Protein AF-A0AAV7JC99-F1 (afdb_monomer)

Structure (mmCIF, N/CA/C/O backbone):
data_AF-A0AAV7JC99-F1
#
_entry.id   AF-A0AAV7JC99-F1
#
loop_
_atom_site.group_PDB
_atom_site.id
_atom_site.type_symbol
_atom_site.label_atom_id
_atom_site.label_alt_id
_atom_site.label_comp_id
_atom_site.label_asym_id
_atom_site.label_entity_id
_atom_site.label_seq_id
_atom_site.pdbx_PDB_ins_code
_atom_site.Cartn_x
_atom_site.Cartn_y
_atom_site.Cartn_z
_atom_site.occupancy
_atom_site.B_iso_or_equiv
_atom_site.auth_seq_id
_atom_site.auth_comp_id
_atom_site.auth_asym_id
_atom_site.auth_atom_id
_atom_site.pdbx_PDB_model_num
ATOM 1 N N . MET A 1 1 ? -19.658 2.311 3.482 1.00 64.50 1 MET A N 1
ATOM 2 C CA . MET A 1 1 ? -18.449 1.544 3.112 1.00 64.50 1 MET A CA 1
ATOM 3 C C . MET A 1 1 ? -18.803 0.063 3.169 1.00 64.50 1 MET A C 1
ATOM 5 O O . MET A 1 1 ? -19.596 -0.282 4.033 1.00 64.50 1 MET A O 1
ATOM 9 N N . LYS A 1 2 ? -18.277 -0.797 2.280 1.00 88.75 2 LYS A N 1
ATOM 10 C CA . LYS A 1 2 ? -18.612 -2.242 2.263 1.00 88.75 2 LYS A CA 1
ATOM 11 C C . LYS A 1 2 ? -18.343 -2.952 3.601 1.00 88.75 2 LYS A C 1
ATOM 13 O O . LYS A 1 2 ? -19.003 -3.932 3.901 1.00 88.75 2 LYS A O 1
ATOM 18 N N . LEU A 1 3 ? -17.416 -2.437 4.412 1.00 89.69 3 LEU A N 1
ATOM 19 C CA . LEU A 1 3 ? -17.087 -2.975 5.738 1.00 89.69 3 LEU A CA 1
ATOM 20 C C . LEU A 1 3 ? -18.285 -2.989 6.703 1.00 89.69 3 LEU A C 1
ATOM 22 O O . LEU A 1 3 ? -18.461 -3.964 7.429 1.00 89.69 3 LEU A O 1
ATOM 26 N N . ASN A 1 4 ? -19.172 -1.988 6.631 1.00 90.31 4 ASN A N 1
ATOM 27 C CA . ASN A 1 4 ? -20.354 -1.913 7.497 1.00 90.31 4 ASN A CA 1
ATOM 28 C C . ASN A 1 4 ? -21.325 -3.083 7.270 1.00 90.31 4 ASN A C 1
ATOM 30 O O . ASN A 1 4 ? -22.044 -3.456 8.192 1.00 90.31 4 ASN A O 1
ATOM 34 N N . GLU A 1 5 ? -21.347 -3.676 6.071 1.00 96.31 5 GLU A N 1
ATOM 35 C CA . GLU A 1 5 ? -22.164 -4.865 5.773 1.00 96.31 5 GLU A CA 1
ATOM 36 C C . GLU A 1 5 ? -21.699 -6.091 6.574 1.00 96.31 5 GLU A C 1
ATOM 38 O O . GLU A 1 5 ? -22.484 -6.999 6.832 1.00 96.31 5 GLU A O 1
ATOM 43 N N . PHE A 1 6 ? -20.438 -6.091 7.010 1.00 94.31 6 PHE A N 1
ATOM 44 C CA . PHE A 1 6 ? -19.834 -7.129 7.839 1.00 94.31 6 PHE A CA 1
ATOM 45 C C . PHE A 1 6 ? -19.724 -6.720 9.314 1.00 94.31 6 PHE A C 1
ATOM 47 O O . PHE A 1 6 ? -19.118 -7.445 10.098 1.00 94.31 6 PHE A O 1
ATOM 54 N N . GLY A 1 7 ? -20.291 -5.567 9.696 1.00 95.12 7 GLY A N 1
ATOM 55 C CA . GLY A 1 7 ? -20.160 -5.023 11.048 1.00 95.12 7 GLY A CA 1
ATOM 56 C C . GLY A 1 7 ? -18.726 -4.636 11.414 1.00 95.12 7 GLY A C 1
ATOM 57 O O . GLY A 1 7 ? -18.401 -4.661 12.594 1.00 95.12 7 GLY A O 1
ATOM 58 N N . MET A 1 8 ? -17.891 -4.319 10.417 1.00 92.88 8 MET A N 1
ATOM 59 C CA . MET A 1 8 ? -16.501 -3.905 10.610 1.00 92.88 8 MET A CA 1
ATOM 60 C C . MET A 1 8 ? -16.342 -2.392 10.449 1.00 92.88 8 MET A C 1
ATOM 62 O O . MET A 1 8 ? -16.951 -1.790 9.557 1.00 92.88 8 MET A O 1
ATOM 66 N N . ASP A 1 9 ? -15.475 -1.809 11.268 1.00 90.81 9 ASP A N 1
ATOM 67 C CA . ASP A 1 9 ? -15.051 -0.417 11.212 1.00 90.81 9 ASP A CA 1
ATOM 68 C C . ASP A 1 9 ? -13.602 -0.282 10.714 1.00 90.81 9 ASP A C 1
ATOM 70 O O . ASP A 1 9 ? -12.718 -1.085 11.011 1.00 90.81 9 ASP A O 1
ATOM 74 N N . LEU A 1 10 ? -13.362 0.747 9.904 1.00 88.06 10 LEU A N 1
ATOM 75 C CA . LEU A 1 10 ? -12.074 0.955 9.247 1.00 88.06 10 LEU A CA 1
ATOM 76 C C . LEU A 1 10 ? -10.979 1.437 10.207 1.00 88.06 10 LEU A C 1
ATOM 78 O O . LEU A 1 10 ? -9.805 1.206 9.930 1.00 88.06 10 LEU A O 1
ATOM 82 N N . GLU A 1 11 ? -11.341 2.127 11.287 1.00 86.50 11 GLU A N 1
ATOM 83 C CA . GLU A 1 11 ? -10.388 2.668 12.257 1.00 86.50 11 GLU A CA 1
ATOM 84 C C . GLU A 1 11 ? -10.085 1.660 13.366 1.00 86.50 11 GLU A C 1
ATOM 86 O O . GLU A 1 11 ? -8.928 1.544 13.770 1.00 86.50 11 GLU A O 1
ATOM 91 N N . SER A 1 12 ? -11.092 0.920 13.851 1.00 89.75 12 SER A N 1
ATOM 92 C CA . SER A 1 12 ? -10.894 -0.034 14.951 1.00 89.75 12 SER A CA 1
ATOM 93 C C . SER A 1 12 ? -10.468 -1.429 14.508 1.00 89.75 12 SER A C 1
ATOM 95 O O . SER A 1 12 ? -9.686 -2.067 15.215 1.00 89.75 12 SER A O 1
ATOM 97 N N . ASP A 1 13 ? -10.968 -1.919 13.369 1.00 92.50 13 ASP A N 1
ATOM 98 C CA . ASP A 1 13 ? -10.868 -3.348 13.037 1.00 92.50 13 ASP A CA 1
ATOM 99 C C . ASP A 1 13 ? -9.807 -3.644 11.969 1.00 92.50 13 ASP A C 1
ATOM 101 O O . ASP A 1 13 ? -9.365 -4.787 11.821 1.00 92.50 13 ASP A O 1
ATOM 105 N N . ILE A 1 14 ? -9.356 -2.625 11.231 1.00 91.94 14 ILE A N 1
ATOM 106 C CA . ILE A 1 14 ? -8.335 -2.770 10.190 1.00 91.94 14 ILE A CA 1
ATOM 107 C C . ILE A 1 14 ? -6.970 -2.348 10.727 1.00 91.94 14 ILE A C 1
ATOM 109 O O . ILE A 1 14 ? -6.692 -1.174 10.945 1.00 91.94 14 ILE A O 1
ATOM 113 N N . VAL A 1 15 ? -6.077 -3.325 10.879 1.00 92.44 15 VAL A N 1
ATOM 114 C CA . VAL A 1 15 ? -4.724 -3.097 11.415 1.00 92.44 15 VAL A CA 1
ATOM 115 C C . VAL A 1 15 ? -3.758 -2.587 10.339 1.00 92.44 15 VAL A C 1
ATOM 117 O O . VAL A 1 15 ? -2.913 -1.735 10.614 1.00 92.44 15 VAL A O 1
ATOM 120 N N . ALA A 1 16 ? -3.875 -3.096 9.109 1.00 92.38 16 ALA A N 1
ATOM 121 C CA . ALA A 1 16 ? -2.976 -2.761 8.010 1.00 92.38 16 ALA A CA 1
ATOM 122 C C . ALA A 1 16 ? -3.665 -2.835 6.642 1.00 92.38 16 ALA A C 1
ATOM 124 O O . ALA A 1 16 ? -4.593 -3.618 6.438 1.00 92.38 16 ALA A O 1
ATOM 125 N N . ILE A 1 17 ? -3.172 -2.046 5.687 1.00 92.31 17 ILE A N 1
ATOM 126 C CA . ILE A 1 17 ? -3.670 -1.956 4.313 1.00 92.31 17 ILE A CA 1
ATOM 127 C C . ILE A 1 17 ? -2.492 -2.043 3.353 1.00 92.31 17 ILE A C 1
ATOM 129 O O . ILE A 1 17 ? -1.498 -1.340 3.510 1.00 92.31 17 ILE A O 1
ATOM 133 N N . THR A 1 18 ? -2.625 -2.903 2.344 1.00 93.31 18 THR A N 1
ATOM 134 C CA . THR A 1 18 ? -1.639 -3.044 1.269 1.00 93.31 18 THR A CA 1
ATOM 135 C C . THR A 1 18 ? -2.151 -2.335 0.027 1.00 93.31 18 THR A C 1
ATOM 137 O O . THR A 1 18 ? -3.223 -2.681 -0.468 1.00 93.31 18 THR A O 1
ATOM 140 N N . THR A 1 19 ? -1.400 -1.357 -0.475 1.00 92.69 19 THR A N 1
ATOM 141 C CA . THR A 1 19 ? -1.745 -0.600 -1.691 1.00 92.69 19 THR A CA 1
ATOM 142 C C . THR A 1 19 ? -0.706 -0.836 -2.780 1.00 92.69 19 THR A C 1
ATOM 144 O O . THR A 1 19 ? 0.473 -1.031 -2.496 1.00 92.69 19 THR A O 1
ATOM 147 N N . ASP A 1 20 ? -1.141 -0.885 -4.034 1.00 89.31 20 ASP A N 1
ATOM 148 C CA . ASP A 1 20 ? -0.289 -1.161 -5.192 1.00 89.31 20 ASP A CA 1
ATOM 149 C C . ASP A 1 20 ? 0.500 0.067 -5.664 1.00 89.31 20 ASP A C 1
ATOM 151 O O . ASP A 1 20 ? 1.652 -0.071 -6.061 1.00 89.31 20 ASP A O 1
ATOM 155 N N . GLY A 1 21 ? -0.062 1.270 -5.548 1.00 84.75 21 GLY A N 1
ATOM 156 C CA . GLY A 1 21 ? 0.588 2.507 -5.983 1.00 84.75 21 GLY A CA 1
ATOM 157 C C . GLY A 1 21 ? 0.986 3.462 -4.857 1.00 84.75 21 GLY A C 1
ATO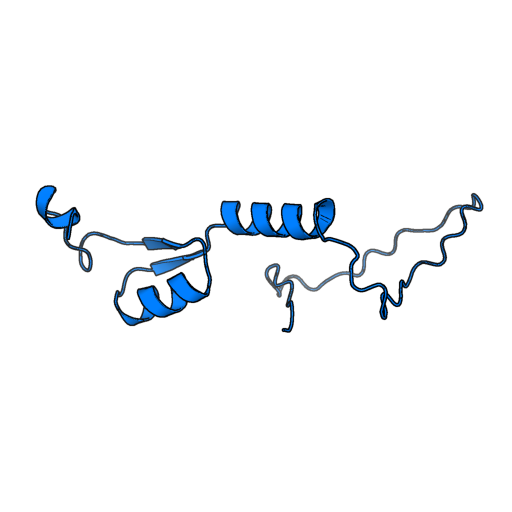M 158 O O . GLY A 1 21 ? 0.225 3.692 -3.917 1.00 84.75 21 GLY A O 1
ATOM 159 N N . CYS A 1 22 ? 2.128 4.143 -5.023 1.00 80.12 22 CYS A N 1
ATOM 160 C CA . CYS A 1 22 ? 2.566 5.226 -4.131 1.00 80.12 22 CYS A CA 1
ATOM 161 C C . CYS A 1 22 ? 1.537 6.365 -4.026 1.00 80.12 22 CYS A C 1
ATOM 163 O O . CYS A 1 22 ? 1.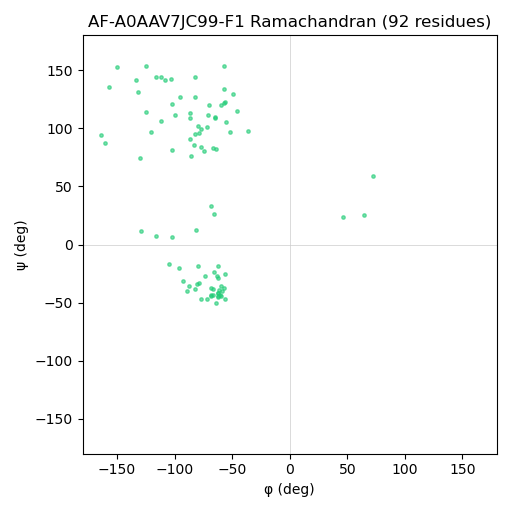341 6.918 -2.946 1.00 80.12 22 CYS A O 1
ATOM 165 N N . ASP A 1 23 ? 0.860 6.715 -5.124 1.00 85.31 23 ASP A N 1
ATOM 166 C CA . ASP A 1 23 ? -0.168 7.765 -5.110 1.00 85.31 23 ASP A CA 1
ATOM 167 C C . ASP A 1 23 ? -1.400 7.329 -4.306 1.00 85.31 23 ASP A C 1
ATOM 169 O O . ASP A 1 23 ? -1.954 8.122 -3.542 1.00 85.31 23 ASP A O 1
ATOM 173 N N . MET A 1 24 ? -1.772 6.047 -4.399 1.00 85.25 24 MET A N 1
ATOM 174 C CA . MET A 1 24 ? -2.843 5.481 -3.586 1.00 85.25 24 MET A CA 1
ATOM 175 C C . MET A 1 24 ? -2.443 5.463 -2.108 1.00 85.25 24 MET A C 1
ATOM 177 O O . MET A 1 24 ? -3.223 5.903 -1.274 1.00 85.25 24 MET A O 1
ATOM 181 N N . MET A 1 25 ? -1.211 5.064 -1.782 1.00 85.75 25 MET A N 1
ATOM 182 C CA . MET A 1 25 ? -0.690 5.091 -0.413 1.00 85.75 25 MET A CA 1
ATOM 183 C C . MET A 1 25 ? -0.710 6.502 0.194 1.00 85.75 25 MET A C 1
ATOM 185 O O . MET A 1 25 ? -1.053 6.660 1.364 1.00 85.75 25 MET A O 1
ATOM 189 N N . ARG A 1 26 ? -0.378 7.543 -0.585 1.00 84.25 26 ARG A N 1
ATOM 190 C CA . ARG A 1 26 ? -0.407 8.940 -0.112 1.00 84.25 26 ARG A CA 1
ATOM 191 C C . ARG A 1 26 ? -1.821 9.436 0.152 1.00 84.25 26 ARG A C 1
ATOM 193 O O . ARG A 1 26 ? -2.050 10.110 1.153 1.00 84.25 26 ARG A O 1
ATOM 200 N N . GLU A 1 27 ? -2.751 9.129 -0.745 1.00 87.69 27 GLU A N 1
ATOM 201 C CA . GLU A 1 27 ? -4.140 9.567 -0.614 1.00 87.69 27 GLU A CA 1
ATOM 202 C C . GLU A 1 27 ? -4.850 8.804 0.510 1.00 87.69 27 GLU A C 1
ATOM 204 O O . GLU A 1 27 ? -5.456 9.410 1.391 1.00 87.69 27 GLU A O 1
ATOM 209 N N . VAL A 1 28 ? -4.699 7.480 0.535 1.00 86.19 28 VAL A N 1
ATOM 210 C CA . VAL A 1 28 ? -5.264 6.596 1.557 1.00 86.19 28 VAL A CA 1
ATOM 211 C C . VAL A 1 28 ? -4.649 6.902 2.920 1.00 86.19 28 VAL A C 1
ATOM 213 O O . VAL A 1 28 ? -5.383 7.190 3.858 1.00 86.19 28 VAL A O 1
ATOM 216 N N . GLY A 1 29 ? -3.323 6.973 3.032 1.00 84.69 29 GLY A N 1
ATOM 217 C CA . GLY A 1 29 ? -2.645 7.279 4.295 1.00 84.69 29 GLY A CA 1
ATOM 218 C C . GLY A 1 29 ? -2.957 8.667 4.870 1.00 84.69 29 GLY A C 1
ATOM 219 O O . GLY A 1 29 ? -2.761 8.891 6.060 1.00 84.69 29 GLY A O 1
ATOM 220 N N . ARG A 1 30 ? -3.472 9.607 4.061 1.00 86.50 30 ARG A N 1
ATOM 221 C CA . ARG A 1 30 ? -3.985 10.894 4.562 1.00 86.50 30 ARG A CA 1
ATOM 222 C C . ARG A 1 30 ? -5.388 10.771 5.159 1.00 86.50 30 ARG A C 1
ATOM 224 O O . ARG A 1 30 ? -5.736 11.541 6.048 1.00 86.50 30 ARG A O 1
ATOM 231 N N . ILE A 1 31 ? -6.212 9.876 4.620 1.00 85.81 31 ILE A N 1
ATOM 232 C CA . ILE A 1 31 ? -7.639 9.772 4.953 1.00 85.81 31 ILE A CA 1
ATOM 233 C C . ILE A 1 31 ? -7.866 8.765 6.082 1.00 85.81 31 ILE A C 1
ATOM 235 O O . ILE A 1 31 ? -8.804 8.934 6.856 1.00 85.81 31 ILE A O 1
ATOM 239 N N . ILE A 1 32 ? -7.037 7.723 6.177 1.00 85.25 32 ILE A N 1
ATOM 240 C CA . ILE A 1 32 ? -7.267 6.599 7.084 1.00 85.25 32 ILE A CA 1
ATOM 241 C C . ILE A 1 32 ? -6.002 6.234 7.862 1.00 85.25 32 ILE A C 1
ATOM 243 O O . ILE A 1 32 ? -4.894 6.265 7.336 1.00 85.25 32 ILE A O 1
ATOM 247 N N . GLN A 1 33 ? -6.193 5.891 9.136 1.00 84.06 33 GLN A N 1
ATOM 248 C CA . GLN A 1 33 ? -5.122 5.647 10.107 1.00 84.06 33 GLN A CA 1
ATOM 249 C C . GLN A 1 33 ? -4.415 4.271 10.064 1.00 84.06 33 GLN A C 1
ATOM 251 O O . GLN A 1 33 ? -3.319 4.201 10.623 1.00 84.06 33 GLN A O 1
ATOM 256 N N . PRO A 1 34 ? -4.951 3.184 9.458 1.00 88.31 34 PRO A N 1
ATOM 257 C CA . PRO A 1 34 ? -4.283 1.878 9.486 1.00 88.31 34 PRO A CA 1
ATOM 258 C C . PRO A 1 34 ? -2.866 1.902 8.911 1.00 88.31 34 PRO A C 1
ATOM 260 O O . PRO A 1 34 ? -2.567 2.700 8.015 1.00 88.31 34 PRO A O 1
ATOM 263 N N . PHE A 1 35 ? -2.018 0.969 9.361 1.00 90.44 35 PHE A N 1
ATOM 264 C CA . PHE A 1 35 ? -0.654 0.824 8.850 1.00 90.44 35 PHE A CA 1
ATOM 265 C C . PHE A 1 35 ? -0.666 0.599 7.335 1.00 90.44 35 PHE A C 1
ATOM 267 O O . PHE A 1 35 ? -1.266 -0.355 6.840 1.00 90.44 35 PHE A O 1
ATOM 274 N N . GLN A 1 36 ? -0.004 1.479 6.591 1.00 90.88 36 GLN A N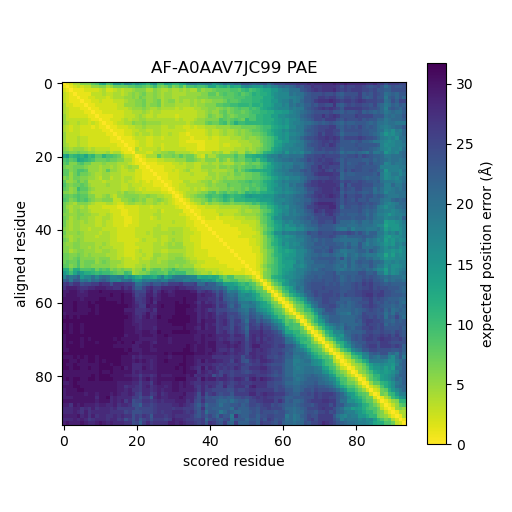 1
ATOM 275 C CA . GLN A 1 36 ? 0.055 1.404 5.134 1.00 90.88 36 GLN A CA 1
ATOM 276 C C . GLN A 1 36 ? 1.324 0.669 4.703 1.00 90.88 36 GLN A C 1
ATOM 278 O O . GLN A 1 36 ? 2.426 1.065 5.077 1.00 90.88 36 GLN A O 1
ATOM 283 N N . GLN A 1 37 ? 1.173 -0.360 3.874 1.00 92.00 37 GLN A N 1
ATOM 284 C CA . GLN A 1 37 ? 2.277 -1.084 3.243 1.00 92.00 37 GLN A CA 1
ATOM 285 C C . GLN A 1 37 ? 2.127 -1.104 1.719 1.00 92.00 37 GLN A C 1
ATOM 287 O O . GLN A 1 37 ? 1.020 -1.030 1.177 1.00 92.00 37 GLN A O 1
ATOM 292 N N . LEU A 1 38 ? 3.256 -1.216 1.021 1.00 90.00 38 LEU A N 1
ATOM 293 C CA . LEU A 1 38 ? 3.290 -1.351 -0.432 1.00 90.00 38 LEU A CA 1
ATOM 294 C C . LEU A 1 38 ? 3.049 -2.804 -0.850 1.00 90.00 38 LEU A C 1
ATOM 296 O O . LEU A 1 38 ? 3.518 -3.745 -0.212 1.00 90.00 38 LEU A O 1
ATOM 300 N N . CYS A 1 39 ? 2.353 -2.995 -1.966 1.00 94.69 39 CYS A N 1
ATOM 301 C CA . CYS A 1 39 ? 2.192 -4.302 -2.582 1.00 94.69 39 CYS A CA 1
ATOM 302 C C . CYS A 1 39 ? 3.471 -4.682 -3.334 1.00 94.69 39 CYS A C 1
ATOM 304 O O . CYS A 1 39 ? 3.671 -4.288 -4.485 1.00 94.69 39 CYS A O 1
ATOM 306 N N . TYR A 1 40 ? 4.327 -5.502 -2.727 1.00 91.50 40 TYR A N 1
ATOM 307 C CA . TYR A 1 40 ? 5.548 -5.960 -3.397 1.00 91.50 40 TYR A CA 1
ATOM 308 C C . TYR A 1 40 ? 5.287 -6.789 -4.654 1.00 91.50 40 TYR A C 1
ATOM 310 O O . TYR A 1 40 ? 6.084 -6.732 -5.583 1.00 91.50 40 TYR A O 1
ATOM 318 N N . ALA A 1 41 ? 4.159 -7.500 -4.742 1.00 94.12 41 ALA A N 1
ATOM 319 C CA . ALA A 1 41 ? 3.782 -8.190 -5.976 1.00 94.12 41 ALA A CA 1
ATOM 320 C C . ALA A 1 41 ? 3.596 -7.202 -7.143 1.00 94.12 41 ALA A C 1
ATOM 322 O O . ALA A 1 41 ? 4.035 -7.477 -8.257 1.00 94.12 41 ALA A O 1
ATOM 323 N N . HIS A 1 42 ? 3.014 -6.029 -6.873 1.00 92.06 42 HIS A N 1
ATOM 324 C CA . HIS A 1 42 ? 2.915 -4.956 -7.859 1.00 92.06 42 HIS A CA 1
ATOM 325 C C . HIS A 1 42 ? 4.290 -4.361 -8.179 1.00 92.06 42 HIS A C 1
ATOM 327 O O . HIS A 1 42 ? 4.625 -4.200 -9.347 1.00 92.06 42 HIS A O 1
ATOM 333 N N . GLY A 1 43 ? 5.119 -4.113 -7.159 1.00 90.38 43 GLY A N 1
ATOM 334 C CA . GLY A 1 43 ? 6.493 -3.637 -7.348 1.00 90.38 43 GLY A CA 1
ATOM 335 C C . GLY A 1 43 ? 7.326 -4.561 -8.244 1.00 90.38 43 GLY A C 1
ATOM 336 O O . GLY A 1 43 ? 7.943 -4.100 -9.198 1.00 90.38 43 GLY A O 1
ATOM 337 N N . LEU A 1 44 ? 7.281 -5.874 -8.003 1.00 93.31 44 LEU A N 1
ATOM 338 C CA . LEU A 1 44 ? 7.956 -6.870 -8.840 1.00 93.31 44 LEU A CA 1
ATOM 339 C C . LEU A 1 44 ? 7.419 -6.877 -10.272 1.00 93.31 44 LEU A C 1
ATOM 341 O O . LEU A 1 44 ? 8.202 -6.957 -11.215 1.00 93.31 44 LEU A O 1
ATOM 345 N N . GLN A 1 45 ? 6.100 -6.768 -10.447 1.00 93.25 45 GLN A N 1
ATOM 346 C CA . GLN A 1 45 ? 5.502 -6.665 -11.775 1.00 93.25 45 GLN A CA 1
ATOM 347 C C . GLN A 1 45 ? 6.030 -5.437 -12.530 1.00 93.25 45 GLN A C 1
ATOM 349 O O . GLN A 1 45 ? 6.381 -5.570 -13.700 1.00 93.25 45 GLN A O 1
ATOM 354 N N . LEU A 1 46 ? 6.116 -4.276 -11.873 1.00 90.62 46 LEU A N 1
ATOM 355 C CA . LEU A 1 46 ? 6.654 -3.054 -12.475 1.00 90.62 46 LEU A CA 1
ATOM 356 C C . LEU A 1 46 ? 8.123 -3.222 -12.870 1.00 90.62 46 LEU A C 1
ATOM 358 O O . LEU A 1 46 ? 8.473 -2.912 -14.001 1.00 90.62 46 LEU A O 1
ATOM 362 N N . VAL A 1 47 ? 8.962 -3.799 -12.002 1.00 91.94 47 VAL A N 1
ATOM 363 C CA . VAL A 1 47 ? 10.376 -4.056 -12.335 1.00 91.94 47 VAL A CA 1
ATOM 364 C C . VAL A 1 47 ? 10.500 -4.994 -13.536 1.00 91.94 47 VAL A C 1
ATOM 366 O O . VAL A 1 47 ? 11.290 -4.742 -14.440 1.00 91.94 47 VAL A O 1
ATOM 369 N N . ILE A 1 48 ? 9.705 -6.065 -13.590 1.00 93.69 48 ILE A N 1
ATOM 370 C CA . ILE A 1 48 ? 9.700 -6.981 -14.739 1.00 93.69 48 ILE A CA 1
ATOM 371 C C . ILE A 1 48 ? 9.254 -6.243 -16.009 1.00 93.69 48 ILE A C 1
ATOM 373 O O . ILE A 1 48 ? 9.840 -6.445 -17.071 1.00 93.69 48 ILE A O 1
ATOM 377 N N . GLN A 1 49 ? 8.241 -5.380 -15.920 1.00 92.31 49 GLN A N 1
ATOM 378 C CA . GLN A 1 49 ? 7.804 -4.555 -17.047 1.00 92.31 49 GLN A CA 1
ATOM 379 C C . GLN A 1 49 ? 8.901 -3.596 -17.515 1.00 92.31 49 GLN A C 1
ATOM 381 O O . GLN A 1 49 ? 9.163 -3.524 -18.713 1.00 92.31 49 GLN A O 1
ATOM 386 N N . ASP A 1 50 ? 9.594 -2.936 -16.594 1.00 89.19 50 ASP A N 1
ATOM 387 C CA . ASP A 1 50 ? 10.674 -2.006 -16.916 1.00 89.19 50 ASP A CA 1
ATOM 388 C C . ASP A 1 50 ? 11.884 -2.718 -17.533 1.00 89.19 50 ASP A C 1
ATOM 390 O O . ASP A 1 50 ? 12.485 -2.204 -18.471 1.00 89.19 50 ASP A O 1
ATOM 394 N N . VAL A 1 51 ? 12.232 -3.919 -17.063 1.00 91.62 51 VAL A N 1
ATOM 395 C CA . VAL A 1 51 ? 13.388 -4.673 -17.577 1.00 91.62 51 VAL A CA 1
ATOM 396 C C . VAL A 1 51 ? 13.089 -5.330 -18.924 1.00 91.62 51 VAL A C 1
ATOM 398 O O . VAL A 1 51 ? 13.902 -5.254 -19.842 1.00 91.62 51 VAL A O 1
ATOM 401 N N . PHE A 1 52 ? 11.942 -5.998 -19.054 1.00 91.31 52 PHE A N 1
ATOM 402 C CA . PHE A 1 52 ? 11.654 -6.836 -20.223 1.00 91.31 52 PHE A CA 1
ATOM 403 C C . PHE A 1 52 ? 10.826 -6.134 -21.301 1.00 91.31 52 PHE A C 1
ATOM 405 O O . PHE A 1 52 ? 10.823 -6.583 -22.446 1.00 91.31 52 PHE A O 1
ATOM 412 N N . TYR A 1 53 ? 10.109 -5.064 -20.953 1.00 87.50 53 TYR A N 1
ATOM 413 C CA . TYR A 1 53 ? 9.118 -4.429 -21.827 1.00 87.50 53 TYR A CA 1
ATOM 414 C C . TYR A 1 53 ? 9.304 -2.913 -21.970 1.00 87.50 53 TYR A C 1
ATOM 416 O O . TYR A 1 53 ? 8.432 -2.242 -22.531 1.00 87.50 53 TYR A O 1
ATOM 424 N N . SER A 1 54 ? 10.431 -2.352 -21.521 1.00 80.50 54 SER A N 1
ATOM 425 C CA . SER A 1 54 ? 10.767 -0.960 -21.814 1.00 80.50 54 SER A CA 1
ATOM 426 C C . SER A 1 54 ? 10.988 -0.789 -23.320 1.00 80.50 54 SER A C 1
ATOM 428 O O . SER A 1 54 ? 11.951 -1.278 -23.908 1.00 80.50 54 SER A O 1
ATOM 430 N N . ASN A 1 55 ? 10.063 -0.088 -23.982 1.00 68.31 55 ASN A N 1
ATOM 431 C CA . ASN A 1 55 ? 10.259 0.327 -25.366 1.00 68.31 55 ASN A CA 1
ATOM 432 C C . ASN A 1 55 ? 11.504 1.216 -25.422 1.00 68.31 55 ASN A C 1
ATOM 434 O O . ASN A 1 55 ? 11.536 2.289 -24.819 1.00 68.31 55 ASN A O 1
ATOM 438 N N . SER A 1 56 ? 12.500 0.805 -26.198 1.00 63.22 56 SER A N 1
ATOM 439 C CA . SER A 1 56 ? 13.766 1.507 -26.428 1.00 63.22 56 SER A CA 1
ATOM 440 C C . SER A 1 56 ? 13.614 2.816 -27.226 1.00 63.22 56 SER A C 1
ATOM 442 O O . SER A 1 56 ? 14.485 3.174 -28.014 1.00 63.22 56 SER A O 1
ATOM 444 N N . HIS A 1 57 ? 12.509 3.547 -27.069 1.00 54.84 57 HIS A N 1
ATOM 445 C CA . HIS A 1 57 ? 12.213 4.751 -27.847 1.00 54.84 57 HIS A CA 1
ATOM 446 C C . HIS A 1 57 ? 12.898 6.030 -27.342 1.00 54.84 57 HIS A C 1
ATOM 448 O O . HIS A 1 57 ? 12.610 7.108 -27.849 1.00 54.84 57 HIS A O 1
ATOM 454 N N . ASN A 1 58 ? 13.868 5.904 -26.434 1.00 51.31 58 ASN A N 1
ATOM 455 C CA . ASN A 1 58 ? 14.906 6.904 -26.196 1.00 51.31 58 ASN A CA 1
ATOM 456 C C . ASN A 1 58 ? 16.281 6.222 -26.199 1.00 51.31 58 ASN A C 1
ATOM 458 O O . ASN A 1 58 ? 16.932 6.065 -25.171 1.00 51.31 58 ASN A O 1
ATOM 462 N N . THR A 1 59 ? 16.764 5.849 -27.384 1.00 49.62 59 THR A N 1
ATOM 463 C CA . THR A 1 59 ? 18.205 5.894 -27.665 1.00 49.62 59 THR A CA 1
ATOM 464 C C . THR A 1 59 ? 18.656 7.355 -27.597 1.00 49.62 59 THR A C 1
ATOM 466 O O . THR A 1 59 ? 18.723 8.053 -28.605 1.00 49.62 59 THR A O 1
ATOM 469 N N . GLY A 1 60 ? 18.897 7.824 -26.379 1.00 48.56 60 GLY A N 1
ATOM 470 C CA . GLY A 1 60 ? 19.411 9.143 -26.044 1.00 48.56 60 GLY A CA 1
ATOM 471 C C . GLY A 1 60 ? 19.986 9.065 -24.637 1.00 48.56 60 GLY A C 1
ATOM 472 O O . GLY A 1 60 ? 19.268 9.289 -23.675 1.00 48.56 60 GLY A O 1
ATOM 473 N N . GLU A 1 61 ? 21.26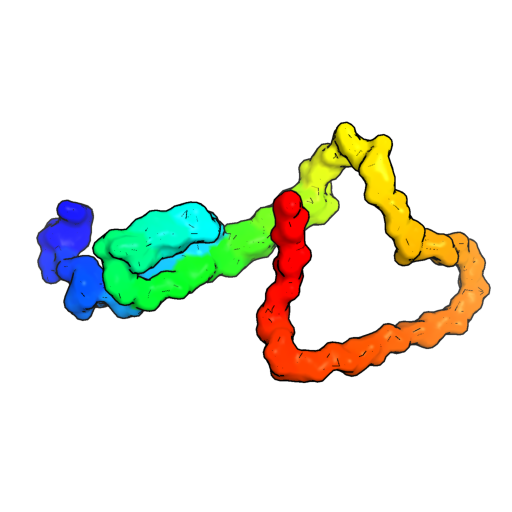2 8.678 -24.569 1.00 42.19 61 GLU A N 1
ATOM 474 C CA . GLU A 1 61 ? 22.106 8.548 -23.368 1.00 42.19 61 GLU A CA 1
ATOM 475 C C . GLU A 1 61 ? 21.804 7.377 -22.416 1.00 42.19 61 GLU A C 1
ATOM 477 O O . GLU A 1 61 ? 21.639 7.537 -21.212 1.00 42.19 61 GLU A O 1
ATOM 482 N N . LEU A 1 62 ? 21.885 6.151 -22.945 1.00 45.00 62 LEU A N 1
ATOM 483 C CA . LEU A 1 62 ? 22.366 5.017 -22.152 1.00 45.00 62 LEU A CA 1
ATOM 484 C C . LEU A 1 62 ? 23.907 5.045 -22.199 1.00 45.00 62 LEU A C 1
ATOM 486 O O . LEU A 1 62 ? 24.518 4.438 -23.079 1.00 45.00 62 LEU A O 1
ATOM 490 N N . SER A 1 63 ? 24.562 5.802 -21.313 1.00 36.50 63 SER A N 1
ATOM 491 C CA . SER A 1 63 ? 26.013 5.680 -21.112 1.00 36.50 63 SER A CA 1
ATOM 492 C C . SER A 1 63 ? 26.291 4.391 -20.336 1.00 36.50 63 SER A C 1
ATOM 494 O O . SER A 1 63 ? 26.440 4.357 -19.119 1.00 36.50 63 SER A O 1
ATOM 496 N N . TYR A 1 64 ? 2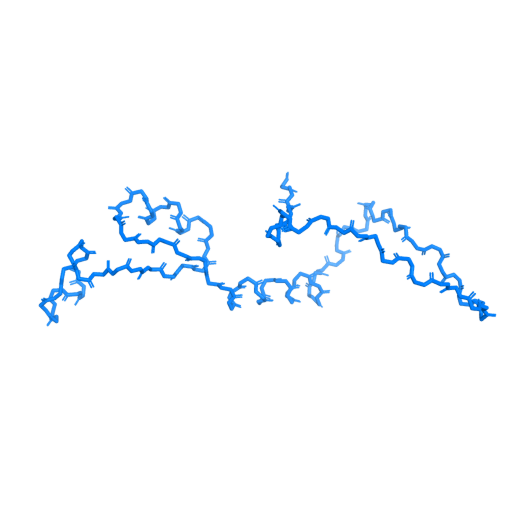6.288 3.287 -21.077 1.00 39.44 64 TYR A N 1
ATOM 497 C CA . TYR A 1 64 ? 26.562 1.954 -20.566 1.00 39.44 64 TYR A CA 1
ATOM 498 C C . TYR A 1 64 ? 28.016 1.880 -20.080 1.00 39.44 64 TYR A C 1
ATOM 500 O O . TYR A 1 64 ? 28.944 1.853 -20.890 1.00 39.44 64 TYR A O 1
ATOM 508 N N . TYR A 1 65 ? 28.240 1.804 -18.767 1.00 41.84 65 TYR A N 1
ATOM 509 C CA . TYR A 1 65 ? 29.471 1.194 -18.268 1.00 41.84 65 TYR A CA 1
ATOM 510 C C . TYR A 1 65 ? 29.330 -0.326 -18.366 1.00 41.84 65 TYR A C 1
ATOM 512 O O . TYR A 1 65 ? 28.962 -1.011 -17.418 1.00 41.84 65 TYR A O 1
ATOM 520 N N . SER A 1 66 ? 29.629 -0.846 -19.551 1.00 36.50 66 SER A N 1
ATOM 521 C CA . SER A 1 66 ? 30.257 -2.156 -19.699 1.00 36.50 66 SER A CA 1
ATOM 522 C C . SER A 1 66 ? 30.816 -2.271 -21.109 1.00 36.50 66 SER A C 1
ATOM 524 O O . SER A 1 66 ? 30.124 -2.629 -22.058 1.00 36.50 66 SER A O 1
ATOM 526 N N . SER A 1 67 ? 32.099 -1.949 -21.255 1.00 46.66 67 SER A N 1
ATOM 527 C CA . SER A 1 67 ? 32.884 -2.490 -22.362 1.00 46.66 67 SER A CA 1
ATOM 528 C C . SER A 1 67 ? 33.415 -3.851 -21.920 1.00 46.66 67 SER A C 1
ATOM 530 O O . SER A 1 67 ? 34.574 -3.993 -21.557 1.00 46.66 67 SER A O 1
ATOM 532 N N . ALA A 1 68 ? 32.543 -4.855 -21.924 1.00 34.66 68 ALA A N 1
ATOM 533 C CA . ALA A 1 68 ? 32.961 -6.249 -21.895 1.00 34.66 68 ALA A CA 1
ATOM 534 C C . ALA A 1 68 ? 32.814 -6.781 -23.320 1.00 34.66 68 ALA A C 1
ATOM 536 O O . ALA A 1 68 ? 31.804 -7.357 -23.711 1.00 34.66 68 ALA A O 1
ATOM 537 N N . ASN A 1 69 ? 33.833 -6.472 -24.119 1.00 36.56 69 ASN A N 1
ATOM 538 C CA . ASN A 1 69 ? 34.183 -7.274 -25.274 1.00 36.56 69 ASN A CA 1
ATOM 539 C C . ASN A 1 69 ? 34.408 -8.694 -24.732 1.00 36.56 69 ASN A C 1
ATOM 541 O O . ASN A 1 69 ? 35.218 -8.858 -23.818 1.00 36.56 69 ASN A O 1
ATOM 545 N N . GLU A 1 70 ? 33.679 -9.687 -25.236 1.00 37.50 70 GLU A N 1
ATOM 546 C CA . GLU A 1 70 ? 33.944 -11.093 -24.925 1.00 37.50 70 GLU A CA 1
ATOM 547 C C . GLU A 1 70 ? 35.301 -11.475 -25.533 1.00 37.50 70 GLU A C 1
ATOM 549 O O . GLU A 1 70 ? 35.411 -11.985 -26.645 1.00 37.50 70 GLU A O 1
ATOM 554 N N . THR A 1 71 ? 36.360 -11.161 -24.799 1.00 35.69 71 THR A N 1
ATOM 555 C CA . THR A 1 71 ? 37.631 -11.869 -24.849 1.00 35.69 71 THR A CA 1
ATOM 556 C C . THR A 1 71 ? 37.746 -12.557 -23.504 1.00 35.69 71 THR A C 1
ATOM 558 O O . THR A 1 71 ? 37.910 -11.906 -22.478 1.00 35.69 71 THR A O 1
ATOM 561 N N . ASP A 1 72 ? 37.538 -13.865 -23.564 1.00 49.94 72 ASP A N 1
ATOM 562 C CA . ASP A 1 72 ? 37.856 -14.888 -22.578 1.00 49.94 72 ASP A CA 1
ATOM 563 C C . ASP A 1 72 ? 39.170 -14.569 -21.852 1.00 49.94 72 ASP A C 1
ATOM 565 O O . ASP A 1 72 ? 40.202 -14.819 -22.451 1.00 49.94 72 ASP A O 1
ATOM 569 N N . GLU A 1 73 ? 39.137 -13.977 -20.645 1.00 46.47 73 GLU A N 1
ATOM 570 C CA . GLU A 1 73 ? 40.150 -14.111 -19.577 1.00 46.47 73 GLU A CA 1
ATOM 571 C C . GLU A 1 73 ? 39.523 -13.796 -18.199 1.00 46.47 73 GLU A C 1
ATOM 573 O O . GLU A 1 73 ? 38.751 -12.850 -18.037 1.00 46.47 73 GLU A O 1
ATOM 578 N N . GLU A 1 74 ? 39.836 -14.643 -17.215 1.00 54.19 74 GLU A N 1
ATOM 579 C CA . GLU A 1 74 ? 39.348 -14.656 -15.830 1.00 54.19 74 GLU A CA 1
ATOM 580 C C . GLU A 1 74 ? 39.360 -13.264 -15.157 1.00 54.19 74 GLU A C 1
ATOM 582 O O . GLU A 1 74 ? 40.418 -12.690 -14.905 1.00 54.19 74 GLU A O 1
ATOM 587 N N . GLY A 1 75 ? 38.182 -12.725 -14.820 1.00 43.56 75 GLY A N 1
ATOM 588 C CA . GLY A 1 75 ? 38.032 -11.439 -14.127 1.00 43.56 75 GLY A CA 1
ATOM 589 C C . GLY A 1 75 ? 37.208 -11.574 -12.847 1.00 43.56 75 GLY A C 1
ATOM 590 O O . GLY A 1 75 ? 36.024 -11.893 -12.903 1.00 43.56 75 GLY A O 1
ATOM 591 N N . ASP A 1 76 ? 37.855 -11.346 -11.707 1.00 46.91 76 ASP A N 1
ATOM 592 C CA . ASP A 1 76 ? 37.323 -11.470 -10.344 1.00 46.91 76 ASP A CA 1
ATOM 593 C C . ASP A 1 76 ? 36.078 -10.591 -10.087 1.00 46.91 76 ASP A C 1
ATOM 595 O O . ASP A 1 76 ? 36.041 -9.405 -10.428 1.00 46.91 76 ASP A O 1
ATOM 599 N N . LEU A 1 77 ? 35.049 -11.180 -9.470 1.00 46.88 77 LEU A N 1
ATOM 600 C CA . LEU A 1 77 ? 33.788 -10.518 -9.138 1.00 46.88 77 LEU A CA 1
ATOM 601 C C . LEU A 1 77 ? 33.962 -9.727 -7.835 1.00 46.88 77 LEU A C 1
ATOM 603 O O . LEU A 1 77 ? 33.788 -10.269 -6.745 1.00 46.88 77 LEU A O 1
ATOM 607 N N . VAL A 1 78 ? 34.272 -8.434 -7.932 1.00 46.03 78 VAL A N 1
ATOM 608 C CA . VAL A 1 78 ? 34.374 -7.581 -6.739 1.00 46.03 78 VAL A CA 1
ATOM 609 C C . VAL A 1 78 ? 32.971 -7.179 -6.277 1.00 46.03 78 VAL A C 1
ATOM 611 O O . VAL A 1 78 ? 32.369 -6.234 -6.789 1.00 46.03 78 VAL A O 1
ATOM 614 N N . ILE A 1 79 ? 32.436 -7.922 -5.307 1.00 48.41 79 ILE A N 1
ATOM 615 C CA . ILE A 1 79 ? 31.259 -7.521 -4.533 1.00 48.41 79 ILE A CA 1
ATOM 616 C C . ILE A 1 79 ? 31.714 -6.379 -3.622 1.00 48.41 79 ILE A C 1
ATOM 618 O O . ILE A 1 79 ? 32.533 -6.585 -2.730 1.00 48.41 79 ILE A O 1
ATOM 622 N N . ALA A 1 80 ? 31.236 -5.160 -3.869 1.00 45.44 80 ALA A N 1
ATOM 623 C CA . ALA A 1 80 ? 31.399 -4.089 -2.897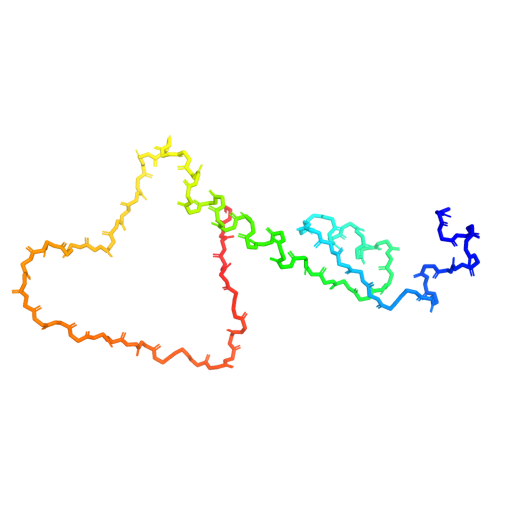 1.00 45.44 80 ALA A CA 1
ATOM 624 C C . ALA A 1 80 ? 30.498 -4.410 -1.699 1.00 45.44 80 ALA A C 1
ATOM 626 O O . ALA A 1 80 ? 29.285 -4.536 -1.874 1.00 45.44 80 ALA A O 1
ATOM 627 N N . ASP A 1 81 ? 31.095 -4.560 -0.515 1.00 42.75 81 ASP A N 1
ATOM 628 C CA . ASP A 1 81 ? 30.371 -4.628 0.752 1.00 42.75 81 ASP A CA 1
ATOM 629 C C . ASP A 1 81 ? 29.494 -3.373 0.866 1.00 42.75 81 ASP A C 1
ATOM 631 O O . ASP A 1 81 ? 29.985 -2.257 1.046 1.00 42.75 81 ASP A O 1
ATOM 635 N N . VAL A 1 82 ? 28.188 -3.548 0.671 1.00 52.53 82 VAL A N 1
ATOM 636 C CA . VAL A 1 82 ? 27.194 -2.518 0.955 1.00 52.53 82 VAL A CA 1
ATOM 637 C C . VAL A 1 82 ? 26.844 -2.684 2.424 1.00 52.53 82 VAL A C 1
ATOM 639 O O . VAL A 1 82 ? 26.290 -3.713 2.805 1.00 52.53 82 VAL A O 1
ATOM 642 N N . ASP A 1 83 ? 27.208 -1.694 3.239 1.00 42.91 83 ASP A N 1
ATOM 643 C CA . ASP A 1 83 ? 26.841 -1.643 4.651 1.00 42.91 83 ASP A CA 1
ATOM 644 C C . ASP A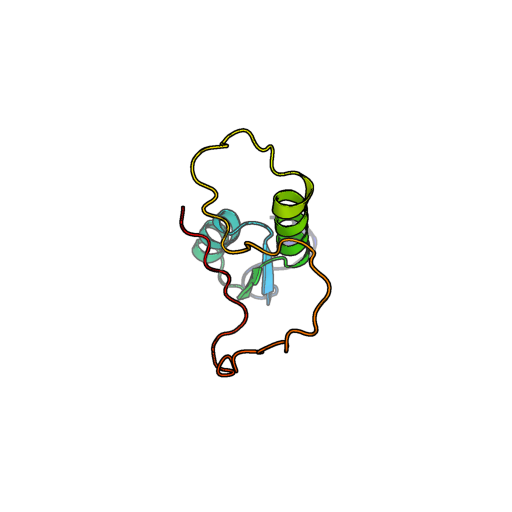 1 83 ? 25.327 -1.898 4.822 1.00 42.91 83 ASP A C 1
ATOM 646 O O . ASP A 1 83 ? 24.489 -1.270 4.165 1.00 42.91 83 ASP A O 1
ATOM 650 N N . ASP A 1 84 ? 25.006 -2.836 5.717 1.00 52.84 84 ASP A N 1
ATOM 651 C CA . ASP A 1 84 ? 23.703 -3.464 6.021 1.00 52.84 84 ASP A CA 1
ATOM 652 C C . ASP A 1 84 ? 22.640 -2.503 6.612 1.00 52.84 84 ASP A C 1
ATOM 654 O O . ASP A 1 84 ? 21.755 -2.907 7.359 1.00 52.84 84 ASP A O 1
ATOM 658 N N . GLU A 1 85 ? 22.723 -1.198 6.327 1.00 51.66 85 GLU A N 1
ATOM 659 C CA . GLU A 1 85 ? 21.827 -0.169 6.884 1.00 51.66 85 GLU A CA 1
ATOM 660 C C . GLU A 1 85 ? 20.954 0.548 5.844 1.00 51.66 85 GLU A C 1
ATOM 662 O O . GLU A 1 85 ? 20.225 1.484 6.178 1.00 51.66 85 GLU A O 1
ATOM 667 N N . THR A 1 86 ? 20.951 0.105 4.584 1.00 50.16 86 THR A N 1
ATOM 668 C CA . THR A 1 86 ? 19.950 0.578 3.616 1.00 50.16 86 THR A CA 1
ATOM 669 C C . THR A 1 86 ? 19.129 -0.582 3.078 1.00 50.16 86 THR A C 1
ATOM 671 O O . THR A 1 86 ? 19.515 -1.264 2.134 1.00 50.16 86 THR A O 1
ATOM 674 N N . ASP A 1 87 ? 17.957 -0.781 3.684 1.00 54.09 87 ASP A N 1
ATOM 675 C CA . ASP A 1 87 ? 16.884 -1.620 3.153 1.00 54.09 87 ASP A CA 1
ATOM 676 C C . ASP A 1 87 ? 16.571 -1.208 1.705 1.00 54.09 87 ASP A C 1
ATOM 678 O O . ASP A 1 87 ? 15.843 -0.244 1.470 1.00 54.09 87 ASP A O 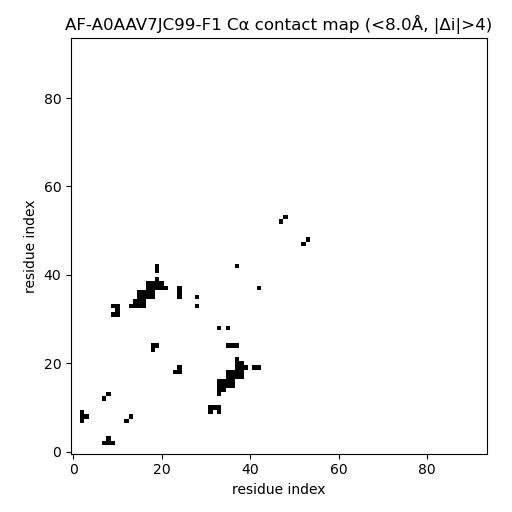1
ATOM 682 N N . GLY A 1 88 ? 17.145 -1.925 0.734 1.00 48.78 88 GLY A N 1
ATOM 683 C CA . GLY A 1 88 ? 16.620 -2.165 -0.616 1.00 48.78 88 GLY A CA 1
ATOM 684 C C . GLY A 1 88 ? 16.051 -0.985 -1.416 1.00 48.78 88 GLY A C 1
ATOM 685 O O . GLY A 1 88 ? 15.222 -1.209 -2.300 1.00 48.78 88 GLY A O 1
ATOM 686 N N . LEU A 1 89 ? 16.440 0.262 -1.140 1.00 47.09 89 LEU A N 1
ATOM 687 C CA . LEU A 1 89 ? 15.835 1.424 -1.782 1.00 47.09 89 LEU A CA 1
ATOM 688 C C . LEU A 1 89 ? 16.538 1.729 -3.108 1.00 47.09 89 LEU A C 1
ATOM 690 O O . LEU A 1 89 ? 17.481 2.516 -3.174 1.00 47.09 89 LEU A O 1
ATOM 694 N N . ILE A 1 90 ? 16.034 1.144 -4.195 1.00 57.22 90 ILE A N 1
ATOM 695 C CA . ILE A 1 90 ? 16.371 1.591 -5.551 1.00 57.22 90 ILE A CA 1
ATOM 696 C C . ILE A 1 90 ? 15.664 2.932 -5.782 1.00 57.22 90 ILE A C 1
ATOM 698 O O . ILE A 1 90 ? 14.460 2.996 -6.032 1.00 57.22 90 ILE A O 1
ATOM 702 N N . VAL A 1 91 ? 16.408 4.033 -5.661 1.00 45.44 91 VAL A N 1
ATOM 703 C CA . VAL A 1 91 ? 15.884 5.383 -5.901 1.00 45.44 91 VAL A CA 1
ATOM 704 C C . VAL A 1 91 ? 15.848 5.659 -7.405 1.00 45.44 91 VAL A C 1
ATOM 706 O O . VAL A 1 91 ? 16.858 6.020 -8.005 1.00 45.44 91 VAL A O 1
ATOM 709 N N . LEU A 1 92 ? 14.663 5.558 -8.010 1.00 39.06 92 LEU A N 1
ATOM 710 C CA . LEU A 1 92 ? 14.393 6.100 -9.345 1.00 39.06 92 LEU A CA 1
ATOM 711 C C . LEU A 1 92 ? 13.972 7.573 -9.209 1.00 39.06 92 LEU A C 1
ATOM 713 O O . LEU A 1 92 ? 12.886 7.877 -8.707 1.00 39.06 92 LEU A O 1
ATOM 717 N N . ARG A 1 93 ? 14.836 8.511 -9.623 1.00 39.88 93 ARG A N 1
ATOM 718 C CA . ARG A 1 93 ? 14.469 9.934 -9.733 1.00 39.88 93 ARG A CA 1
ATOM 719 C C . ARG A 1 93 ? 13.751 10.186 -11.060 1.00 39.88 93 ARG A C 1
ATOM 721 O O . ARG A 1 93 ? 14.271 9.828 -12.111 1.00 39.88 93 ARG A O 1
ATOM 728 N N . ARG A 1 94 ? 12.563 10.791 -10.958 1.00 38.09 94 ARG A N 1
ATOM 729 C CA . ARG A 1 94 ? 11.799 11.365 -12.076 1.00 38.09 94 ARG A CA 1
ATOM 730 C C . ARG A 1 94 ? 12.513 12.565 -12.686 1.00 38.09 94 ARG A C 1
ATOM 732 O O . ARG A 1 94 ? 13.180 13.289 -11.910 1.00 38.09 94 ARG A O 1
#

pLDDT: mean 71.04, std 22.01, range [34.66, 96.31]

Mean predicted aligned error: 16.34 Å

Organism: NCBI:txid111878

Foldseek 3Di:
DVQVVVVDDQAPHAQEDEDADPVCQVVCVVVGPHHYHYDVVSVVVVVCCCVPPPDPPDPDDPPDPDPPPPDDDDDDDDDDPDPPPDDPDPDDDD

Solvent-accessible surface area (backbone atoms only — not comparable to full-atom values): 6487 Å² total; per-residue (Å²): 114,82,47,57,82,73,77,45,48,70,77,85,69,37,69,63,47,74,33,71,43,72,68,54,44,55,55,47,58,72,76,43,84,41,48,78,43,74,30,59,71,48,50,53,51,51,52,50,40,57,72,76,61,56,75,77,84,66,88,71,81,80,80,70,94,68,92,73,71,93,67,94,68,97,74,84,84,81,77,75,86,70,75,94,81,67,86,84,75,80,82,81,81,129

Secondary structure (DSSP, 8-state):
-GGGGGT--TTTT--EEEES-HHHHHHHHHH--SEEEE-HHHHHHHHHHHHHH------S-----------------------TTS-S------

Radius of gyration: 21.48 Å; Cα contacts (8 Å, |Δi|>4): 49; chains: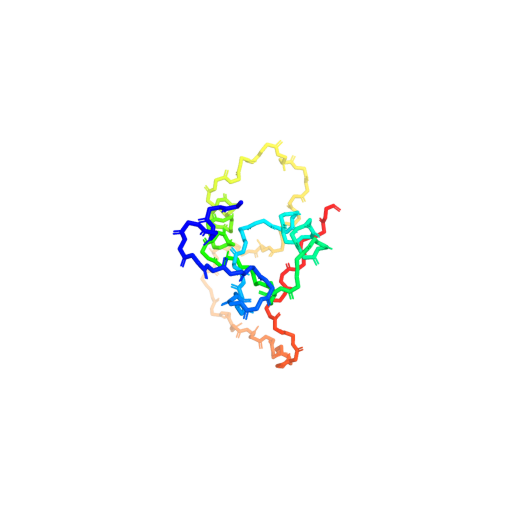 1; bounding box: 62×26×43 Å

Sequence (94 aa):
MKLNEFGMDLESDIVAITTDGCDMMREVGRIIQPFQQLCYAHGLQLVIQDVFYSNSHNTGELSYYSSANETDEEGDLVIADVDDETDGLIVLRR